Protein AF-A0A7G6SIZ0-F1 (afdb_monomer_lite)

pLDDT: mean 84.14, std 13.95, range [49.56, 96.75]

Structure (mmCIF, N/CA/C/O backbone):
data_AF-A0A7G6SIZ0-F1
#
_entry.id   AF-A0A7G6SIZ0-F1
#
loop_
_atom_site.group_PDB
_atom_site.id
_atom_site.type_symbol
_atom_site.label_atom_id
_atom_site.label_alt_id
_atom_site.label_comp_id
_atom_site.label_asym_id
_atom_site.label_entity_id
_atom_site.label_seq_id
_atom_site.pdbx_PDB_ins_code
_atom_site.Cartn_x
_atom_site.Cartn_y
_atom_site.Cartn_z
_atom_site.occupancy
_atom_site.B_iso_or_equiv
_atom_site.auth_seq_id
_atom_site.auth_comp_id
_atom_site.auth_asym_id
_atom_site.auth_atom_id
_atom_site.pdbx_PDB_model_num
ATOM 1 N N . MET A 1 1 ? 16.784 10.661 -5.153 1.00 83.38 1 MET A N 1
ATOM 2 C CA . MET A 1 1 ? 16.056 9.739 -4.259 1.00 83.38 1 MET A CA 1
ATOM 3 C C . MET A 1 1 ? 15.275 10.572 -3.262 1.00 83.38 1 MET A C 1
ATOM 5 O O . MET A 1 1 ? 15.841 11.542 -2.763 1.00 83.38 1 MET A O 1
ATOM 9 N N . ILE A 1 2 ? 13.994 10.270 -3.050 1.00 90.44 2 ILE A N 1
ATOM 10 C CA . ILE A 1 2 ? 13.087 11.085 -2.231 1.00 90.44 2 ILE A CA 1
ATOM 11 C C . ILE A 1 2 ? 12.443 10.176 -1.191 1.00 90.44 2 ILE A C 1
ATOM 13 O O . ILE A 1 2 ? 11.673 9.287 -1.529 1.00 90.44 2 ILE A O 1
ATOM 17 N N . GLY A 1 3 ? 12.738 10.433 0.082 1.00 92.06 3 GLY A N 1
ATOM 18 C CA . GLY A 1 3 ? 12.086 9.743 1.188 1.00 92.06 3 GLY A CA 1
ATOM 19 C C . GLY A 1 3 ? 10.747 10.389 1.537 1.00 92.06 3 GLY A C 1
ATOM 20 O O . GLY A 1 3 ? 10.685 11.597 1.760 1.00 92.06 3 GLY A O 1
ATOM 21 N N . MET A 1 4 ? 9.692 9.586 1.653 1.00 91.62 4 MET A N 1
ATOM 22 C CA . MET A 1 4 ? 8.365 10.012 2.091 1.00 91.62 4 MET A CA 1
ATOM 23 C C . MET A 1 4 ? 7.810 9.061 3.158 1.00 91.62 4 MET A C 1
ATOM 25 O O . MET A 1 4 ? 7.996 7.846 3.103 1.00 91.62 4 MET A O 1
ATOM 29 N N . ILE A 1 5 ? 7.114 9.624 4.148 1.00 91.06 5 ILE A N 1
ATOM 30 C CA . ILE A 1 5 ? 6.335 8.868 5.134 1.00 91.06 5 ILE A CA 1
ATOM 31 C C . ILE A 1 5 ? 4.914 9.413 5.110 1.00 91.06 5 ILE A C 1
ATOM 33 O O . ILE A 1 5 ? 4.693 10.587 5.401 1.00 91.06 5 ILE A O 1
ATOM 37 N N . VAL A 1 6 ? 3.952 8.550 4.803 1.00 89.56 6 VAL A N 1
ATOM 38 C CA . VAL A 1 6 ? 2.533 8.903 4.740 1.00 89.56 6 VAL A CA 1
ATOM 39 C C . VAL A 1 6 ? 1.808 8.225 5.888 1.00 89.56 6 VAL A C 1
ATOM 41 O O . VAL A 1 6 ? 1.905 7.012 6.037 1.00 89.56 6 VAL A O 1
ATOM 44 N N . ARG A 1 7 ? 1.071 8.991 6.697 1.00 89.88 7 ARG A N 1
ATOM 45 C CA . ARG A 1 7 ? 0.173 8.448 7.727 1.00 89.88 7 ARG A CA 1
ATOM 46 C C . ARG A 1 7 ? -1.220 8.261 7.137 1.00 89.88 7 ARG A C 1
ATOM 48 O O . ARG A 1 7 ? -1.789 9.204 6.598 1.00 89.88 7 ARG A O 1
ATOM 55 N N . LEU A 1 8 ? -1.759 7.059 7.272 1.00 88.31 8 LEU A N 1
ATOM 56 C CA . LEU A 1 8 ? -3.054 6.656 6.742 1.00 88.31 8 LEU A CA 1
ATOM 57 C C . LEU A 1 8 ? -3.993 6.319 7.898 1.00 88.31 8 LEU A C 1
ATOM 59 O O . LEU A 1 8 ? -3.694 5.439 8.708 1.00 88.31 8 LEU A O 1
ATOM 63 N N . ASN A 1 9 ? -5.137 6.998 7.945 1.00 87.75 9 ASN A N 1
ATOM 64 C CA . ASN A 1 9 ? -6.227 6.656 8.852 1.00 87.75 9 ASN A CA 1
ATOM 65 C C . ASN A 1 9 ? -7.079 5.572 8.190 1.00 87.75 9 ASN A C 1
ATOM 67 O O . ASN A 1 9 ? -7.737 5.824 7.178 1.00 87.75 9 ASN A O 1
ATOM 71 N N . VAL A 1 10 ? -7.051 4.364 8.745 1.00 87.38 10 VAL A N 1
ATOM 72 C CA . VAL A 1 10 ? -7.851 3.248 8.238 1.00 87.38 10 VAL A CA 1
ATOM 73 C C . VAL A 1 10 ? -9.241 3.324 8.863 1.00 87.38 10 VAL A C 1
ATOM 75 O O . VAL A 1 10 ? -9.391 3.672 10.028 1.00 87.38 10 VAL A O 1
ATOM 78 N N . LYS A 1 11 ? -10.289 3.028 8.094 1.00 88.00 11 LYS A N 1
ATOM 79 C CA . LYS A 1 11 ? -11.645 2.994 8.655 1.00 88.00 11 LYS A CA 1
ATOM 80 C C . LYS A 1 11 ? -11.760 1.872 9.690 1.00 88.00 11 LYS A C 1
ATOM 82 O O . LYS A 1 11 ? -11.182 0.796 9.519 1.00 88.00 11 LYS A O 1
ATOM 87 N N . GLU A 1 12 ? -12.544 2.106 10.735 1.00 85.75 12 GLU A N 1
ATOM 88 C CA . GLU A 1 12 ? -12.832 1.085 11.740 1.00 85.75 12 GLU A CA 1
ATOM 89 C C . GLU A 1 12 ? -13.407 -0.183 11.083 1.00 85.75 12 GLU A C 1
ATOM 91 O O . GLU A 1 12 ? -14.181 -0.114 10.126 1.00 85.75 12 GLU A O 1
ATOM 96 N N . GLY A 1 13 ? -12.956 -1.354 11.540 1.00 89.88 13 GLY A N 1
ATOM 97 C CA . GLY A 1 13 ? -13.342 -2.649 10.969 1.00 89.88 13 GLY A CA 1
ATOM 98 C C . GLY A 1 13 ? -12.770 -2.957 9.576 1.00 89.88 13 GLY A C 1
ATOM 99 O O . GLY A 1 13 ? -13.039 -4.032 9.046 1.00 89.88 13 GLY A O 1
ATOM 100 N N . LYS A 1 14 ? -11.971 -2.063 8.970 1.00 91.81 14 LYS A N 1
ATOM 101 C CA . LYS A 1 14 ? -11.419 -2.239 7.611 1.00 91.81 14 LYS A CA 1
ATOM 102 C C . LYS A 1 14 ? -9.937 -2.604 7.552 1.00 91.81 14 LYS A C 1
ATOM 104 O O . LYS A 1 14 ? -9.408 -2.747 6.454 1.00 91.81 14 LYS A O 1
ATOM 109 N N . SER A 1 15 ? -9.270 -2.820 8.687 1.00 89.00 15 SER A N 1
ATOM 110 C CA . SER A 1 15 ? -7.824 -3.096 8.725 1.00 89.00 15 SER A CA 1
ATOM 111 C C . SER A 1 15 ? -7.412 -4.308 7.884 1.00 89.00 15 SER A C 1
ATOM 113 O O . SER A 1 15 ? -6.491 -4.202 7.084 1.00 89.00 15 SER A O 1
ATOM 115 N N . ALA A 1 16 ? -8.128 -5.432 7.985 1.00 90.69 16 ALA A N 1
ATOM 116 C CA . ALA A 1 16 ? -7.792 -6.639 7.222 1.00 90.69 16 ALA A CA 1
ATOM 117 C C . ALA A 1 16 ? -7.957 -6.449 5.703 1.00 90.69 16 ALA A C 1
ATOM 119 O O . ALA A 1 16 ? -7.126 -6.901 4.917 1.00 90.69 16 ALA A O 1
ATOM 120 N N . GLU A 1 17 ? -9.018 -5.755 5.283 1.00 93.44 17 GL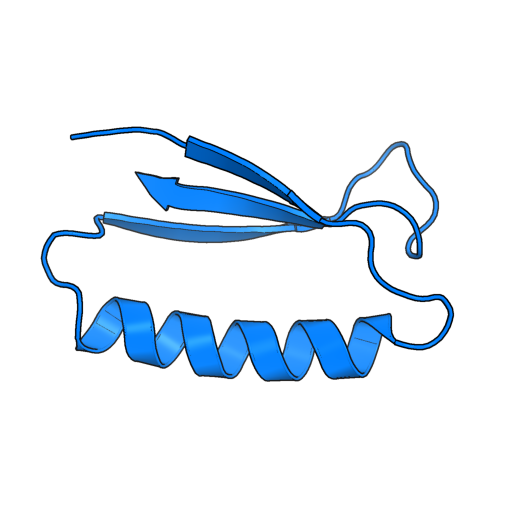U A N 1
ATOM 121 C CA . GLU A 1 17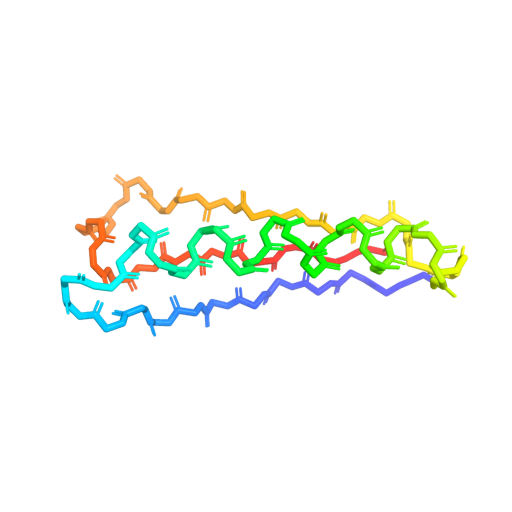 ? -9.255 -5.439 3.872 1.00 93.44 17 GLU A CA 1
ATOM 122 C C . GLU A 1 17 ? -8.190 -4.476 3.335 1.00 93.44 17 GLU A C 1
ATOM 124 O O . GLU A 1 17 ? -7.640 -4.709 2.260 1.00 93.44 17 GLU A O 1
ATOM 129 N N . PHE A 1 18 ? -7.863 -3.441 4.112 1.00 93.44 18 PHE A N 1
ATOM 130 C CA . PHE A 1 18 ? -6.817 -2.476 3.793 1.00 93.44 18 PHE A CA 1
ATOM 131 C C . PHE A 1 18 ? -5.452 -3.151 3.624 1.00 93.44 18 PHE A C 1
ATOM 133 O O . PHE A 1 18 ? -4.802 -2.951 2.603 1.00 93.44 18 PHE A O 1
ATOM 140 N N . GLU A 1 19 ? -5.041 -3.989 4.580 1.00 92.38 19 GLU A N 1
ATOM 141 C CA . GLU A 1 19 ? -3.760 -4.703 4.520 1.00 92.38 19 GLU A CA 1
ATOM 142 C C . GLU A 1 19 ? -3.685 -5.605 3.285 1.00 92.38 19 GLU A C 1
ATOM 144 O O . GLU A 1 19 ? -2.688 -5.577 2.566 1.00 92.38 19 GLU A O 1
ATOM 149 N N . ARG A 1 20 ? -4.765 -6.334 2.971 1.00 94.94 20 ARG A N 1
ATOM 150 C CA . ARG A 1 20 ? -4.830 -7.186 1.775 1.00 94.94 20 ARG A CA 1
ATOM 151 C C . ARG A 1 20 ? -4.636 -6.386 0.485 1.00 94.94 20 ARG A C 1
ATOM 153 O O . ARG A 1 20 ? -3.867 -6.803 -0.379 1.00 94.94 20 ARG A O 1
ATOM 160 N N . VAL A 1 21 ? -5.337 -5.259 0.346 1.00 95.50 21 VAL A N 1
ATOM 161 C CA . VAL A 1 21 ? -5.234 -4.398 -0.844 1.00 95.50 21 VAL A CA 1
ATOM 162 C C . VAL A 1 21 ? -3.843 -3.770 -0.937 1.00 95.50 21 VAL A C 1
ATOM 164 O O . VAL A 1 21 ? -3.234 -3.822 -2.003 1.00 95.50 21 VAL A O 1
ATOM 167 N N . PHE A 1 22 ? -3.297 -3.272 0.176 1.00 95.06 22 PHE A N 1
ATOM 168 C CA . PHE A 1 22 ? -1.963 -2.673 0.204 1.00 95.06 22 PHE A CA 1
ATOM 169 C C . PHE A 1 22 ? -0.874 -3.683 -0.176 1.00 95.06 22 PHE A C 1
ATOM 171 O O . PHE A 1 22 ? 0.049 -3.345 -0.908 1.00 95.06 22 PHE A O 1
ATOM 178 N N . THR A 1 23 ? -0.967 -4.941 0.272 1.00 94.12 23 THR A N 1
ATOM 179 C CA . THR A 1 23 ? -0.006 -5.987 -0.117 1.00 94.12 23 THR A CA 1
ATOM 180 C C . THR A 1 23 ? -0.025 -6.254 -1.623 1.00 94.12 23 THR A C 1
ATOM 182 O O . THR A 1 23 ? 1.038 -6.367 -2.233 1.00 94.12 23 THR A O 1
ATOM 185 N N . MET A 1 24 ? -1.212 -6.320 -2.233 1.00 94.88 24 MET A N 1
ATOM 186 C CA . MET A 1 24 ? -1.342 -6.481 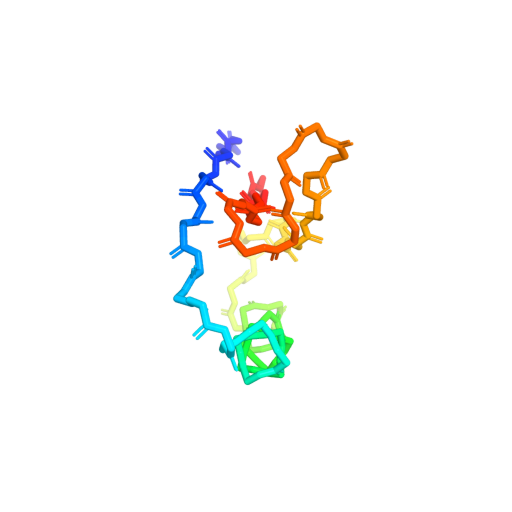-3.685 1.00 94.88 24 MET A CA 1
ATOM 187 C C . MET A 1 24 ? -0.741 -5.290 -4.443 1.00 94.88 24 MET A C 1
ATOM 189 O O . MET A 1 24 ? -0.011 -5.472 -5.417 1.00 94.88 24 MET A O 1
ATOM 193 N N . GLU A 1 25 ? -1.018 -4.070 -3.985 1.00 94.50 25 GLU A N 1
ATOM 194 C CA . GLU A 1 25 ? -0.488 -2.848 -4.592 1.00 94.50 25 GLU A CA 1
ATOM 195 C C . GLU A 1 25 ? 1.034 -2.758 -4.442 1.00 94.50 25 GLU A C 1
ATOM 197 O O . GLU A 1 25 ? 1.732 -2.508 -5.420 1.00 94.50 25 GLU A O 1
ATOM 202 N N . ALA A 1 26 ? 1.571 -3.064 -3.259 1.00 93.62 26 ALA A N 1
ATOM 203 C CA . ALA A 1 26 ? 3.007 -3.071 -2.999 1.00 93.62 26 ALA A CA 1
ATOM 204 C C . ALA A 1 26 ? 3.766 -4.022 -3.936 1.00 93.62 26 ALA A C 1
ATOM 206 O O . ALA A 1 26 ? 4.879 -3.711 -4.361 1.00 93.62 26 ALA A O 1
ATOM 207 N N . GLN A 1 27 ? 3.173 -5.167 -4.289 1.00 93.56 27 GLN A N 1
ATOM 208 C CA . GLN A 1 27 ? 3.748 -6.075 -5.281 1.00 93.56 27 GLN A CA 1
ATOM 209 C C . GLN A 1 27 ? 3.756 -5.453 -6.686 1.00 93.56 27 GLN A C 1
ATOM 211 O O . GLN A 1 27 ? 4.756 -5.563 -7.399 1.00 93.56 27 GLN A O 1
ATOM 216 N N . SER A 1 28 ? 2.670 -4.778 -7.071 1.00 94.38 28 SER A N 1
ATOM 217 C CA . SER A 1 28 ? 2.579 -4.065 -8.350 1.00 94.38 28 SER A CA 1
ATOM 218 C C . SER A 1 28 ? 3.613 -2.940 -8.442 1.00 94.38 28 SER A C 1
ATOM 220 O O . SER A 1 28 ? 4.367 -2.885 -9.411 1.00 94.38 28 SER A O 1
ATOM 222 N N . VAL A 1 29 ? 3.720 -2.105 -7.404 1.00 94.81 29 VAL A N 1
ATOM 223 C CA . VAL A 1 29 ? 4.700 -1.013 -7.308 1.00 94.81 29 VAL A CA 1
ATOM 224 C C . VAL A 1 29 ? 6.121 -1.548 -7.463 1.00 94.81 29 VAL A C 1
ATOM 226 O O . VAL A 1 29 ? 6.864 -1.083 -8.319 1.00 94.81 29 VAL A O 1
ATOM 229 N N . ARG A 1 30 ? 6.491 -2.599 -6.720 1.00 91.62 30 ARG A N 1
ATOM 230 C CA . ARG A 1 30 ? 7.838 -3.196 -6.806 1.00 91.62 30 ARG A CA 1
ATOM 231 C C . ARG A 1 30 ? 8.165 -3.773 -8.183 1.00 91.62 30 ARG A C 1
ATOM 233 O O . ARG A 1 30 ? 9.334 -3.841 -8.545 1.00 91.62 30 ARG A O 1
ATOM 240 N N . THR A 1 31 ? 7.152 -4.213 -8.924 1.00 95.25 31 THR A N 1
ATOM 241 C CA . THR A 1 31 ? 7.327 -4.793 -10.263 1.00 95.25 31 THR A CA 1
ATOM 242 C C . THR A 1 31 ? 7.432 -3.710 -11.335 1.00 95.25 31 THR A C 1
ATOM 244 O O . THR A 1 31 ? 8.210 -3.849 -12.275 1.00 95.25 31 THR A O 1
ATOM 247 N N . ASN A 1 32 ? 6.651 -2.637 -11.202 1.00 96.75 32 ASN A N 1
ATOM 248 C CA . ASN A 1 32 ? 6.414 -1.682 -12.283 1.00 96.75 32 ASN A CA 1
ATOM 249 C C . ASN A 1 32 ? 7.115 -0.329 -12.080 1.00 96.75 32 ASN A C 1
ATOM 251 O O . ASN A 1 32 ? 7.355 0.386 -13.050 1.00 96.75 32 ASN A O 1
ATOM 255 N N . GLU A 1 33 ? 7.478 0.031 -10.849 1.00 94.00 33 GLU A N 1
ATOM 256 C CA . GLU A 1 33 ? 8.098 1.314 -10.513 1.00 94.00 33 GLU A CA 1
ATOM 257 C C . GLU A 1 33 ? 9.570 1.126 -10.140 1.00 94.00 33 GLU A C 1
ATOM 259 O O . GLU A 1 33 ? 9.956 1.201 -8.979 1.00 94.00 33 GLU A O 1
ATOM 264 N N . LEU A 1 34 ? 10.431 0.914 -11.137 1.00 91.56 34 LEU A N 1
ATOM 265 C CA . LEU A 1 34 ? 11.865 0.653 -10.915 1.00 91.56 34 LEU A CA 1
ATOM 266 C C . LEU A 1 34 ? 12.613 1.789 -10.184 1.00 91.56 34 LEU A C 1
ATOM 268 O O . LEU A 1 34 ? 13.688 1.564 -9.632 1.00 91.56 34 LEU A O 1
ATOM 272 N N . GLY A 1 35 ? 12.060 3.007 -10.195 1.00 92.44 35 GLY A N 1
ATOM 273 C CA . GLY A 1 35 ? 12.580 4.158 -9.447 1.00 92.44 35 GLY A CA 1
ATOM 274 C C . GLY A 1 35 ? 12.111 4.233 -7.990 1.00 92.44 35 GLY A C 1
ATOM 275 O O . GLY A 1 35 ? 12.518 5.148 -7.278 1.00 92.44 35 GLY A O 1
ATOM 276 N N . ASN A 1 36 ? 11.247 3.313 -7.559 1.00 93.12 36 ASN A N 1
ATOM 277 C CA . ASN A 1 36 ? 10.750 3.208 -6.197 1.00 93.12 36 ASN A CA 1
ATOM 278 C C . ASN A 1 36 ? 11.591 2.169 -5.443 1.00 93.12 36 ASN A C 1
ATOM 280 O O . ASN A 1 36 ? 11.501 0.966 -5.694 1.00 93.12 36 ASN A O 1
ATOM 284 N N . HIS A 1 37 ? 12.463 2.633 -4.550 1.00 91.00 37 HIS A N 1
ATOM 285 C CA . HIS A 1 37 ? 13.456 1.783 -3.896 1.00 91.00 37 HIS A CA 1
ATOM 286 C C . HIS A 1 37 ? 12.948 1.186 -2.584 1.00 91.00 37 HIS A C 1
ATOM 288 O O . HIS A 1 37 ? 13.479 0.177 -2.113 1.00 91.00 37 HIS A O 1
ATOM 294 N N . LEU A 1 38 ? 11.910 1.775 -1.992 1.00 90.12 38 LEU A N 1
ATOM 295 C CA . LEU A 1 38 ? 11.239 1.230 -0.821 1.00 90.12 38 LEU A CA 1
ATOM 296 C C . LEU A 1 38 ? 9.745 1.508 -0.906 1.00 90.12 38 LEU A C 1
ATOM 298 O O . LEU A 1 38 ? 9.356 2.646 -1.084 1.00 90.12 38 LEU A O 1
ATOM 302 N N . TYR A 1 39 ? 8.909 0.496 -0.692 1.00 93.56 39 TYR A N 1
ATOM 303 C CA . TYR A 1 39 ? 7.467 0.666 -0.516 1.00 93.56 39 TYR A CA 1
ATOM 304 C C . TYR A 1 39 ? 6.981 -0.340 0.531 1.00 93.56 39 TYR A C 1
ATOM 306 O O . TYR A 1 39 ? 6.950 -1.552 0.276 1.00 93.56 39 TYR A O 1
ATOM 314 N N . GLU A 1 40 ? 6.698 0.141 1.744 1.00 91.94 40 GLU A N 1
ATOM 315 C CA . GLU A 1 40 ? 6.436 -0.717 2.906 1.00 91.94 40 GLU A CA 1
ATOM 316 C C . GLU A 1 40 ? 5.430 -0.110 3.891 1.00 91.94 40 GLU A C 1
ATOM 318 O O . GLU A 1 40 ? 5.405 1.104 4.109 1.00 91.94 40 GLU A O 1
ATOM 323 N N . LEU A 1 41 ? 4.609 -0.975 4.494 1.00 92.38 41 LEU A N 1
ATOM 324 C CA . LEU A 1 41 ? 3.572 -0.623 5.459 1.00 92.38 41 LEU A CA 1
ATOM 325 C C . LEU A 1 41 ? 4.032 -0.918 6.890 1.00 92.38 41 LEU A C 1
ATOM 327 O O . LEU A 1 41 ? 4.426 -2.039 7.202 1.00 92.38 41 LEU A O 1
ATOM 331 N N . PHE A 1 42 ? 3.884 0.053 7.787 1.00 89.25 42 PHE A N 1
ATOM 332 C CA . PHE A 1 42 ? 4.156 -0.107 9.215 1.00 89.25 42 PHE A CA 1
ATOM 333 C C . PHE A 1 42 ? 2.901 0.175 10.036 1.00 89.25 42 PHE A C 1
ATOM 335 O O . PHE A 1 42 ? 2.183 1.144 9.781 1.00 89.25 42 PHE A O 1
ATOM 342 N N . LYS A 1 43 ? 2.662 -0.641 11.066 1.00 84.56 43 LYS A N 1
ATOM 343 C CA . LYS A 1 43 ? 1.594 -0.411 12.046 1.00 84.56 43 LYS A CA 1
ATOM 344 C C . LYS A 1 43 ? 2.103 0.496 13.160 1.00 84.56 43 LYS A C 1
ATOM 346 O O . LYS A 1 43 ? 3.205 0.296 13.678 1.00 84.56 43 LYS A O 1
ATOM 351 N N . SER A 1 44 ? 1.297 1.478 13.548 1.00 82.94 44 SER A N 1
ATOM 352 C CA . SER A 1 44 ? 1.600 2.292 14.722 1.00 82.94 44 SER A CA 1
ATOM 353 C C . SER A 1 44 ? 1.541 1.461 16.002 1.00 82.94 44 SER A C 1
ATOM 355 O O . SER A 1 44 ? 0.695 0.585 16.152 1.00 82.94 44 SER A O 1
ATOM 357 N N . ARG A 1 45 ? 2.455 1.747 16.935 1.00 81.44 45 ARG A N 1
ATOM 358 C CA . ARG A 1 45 ? 2.528 1.095 18.257 1.00 81.44 45 ARG A CA 1
ATOM 359 C C . ARG A 1 45 ? 1.848 1.900 19.366 1.00 81.44 45 ARG A C 1
ATOM 361 O O . ARG A 1 45 ? 1.730 1.414 20.482 1.00 81.44 45 ARG A O 1
ATOM 368 N N . ILE A 1 46 ? 1.471 3.143 19.069 1.00 80.31 46 ILE A N 1
ATOM 369 C CA . ILE A 1 46 ? 0.993 4.133 20.050 1.00 80.31 46 ILE A CA 1
ATOM 370 C C . ILE A 1 46 ? -0.482 4.473 19.821 1.00 80.31 46 ILE A C 1
ATOM 372 O O . ILE A 1 46 ? -1.161 4.948 20.725 1.00 80.31 46 ILE A O 1
ATOM 376 N N . GLN A 1 47 ? -0.981 4.240 18.606 1.00 67.38 47 GLN A N 1
ATOM 377 C CA . GLN A 1 47 ? -2.385 4.408 18.259 1.00 67.38 47 GLN A CA 1
ATOM 378 C C . GLN A 1 47 ? -3.066 3.040 18.170 1.00 67.38 47 GLN A C 1
ATOM 380 O O . GLN A 1 47 ? -2.442 2.089 17.695 1.00 67.38 47 GLN A O 1
ATOM 385 N N . PRO A 1 48 ? -4.334 2.928 18.609 1.00 60.41 48 PRO A N 1
ATOM 386 C CA . PRO A 1 48 ? -5.086 1.689 18.477 1.00 60.41 48 PRO A CA 1
ATOM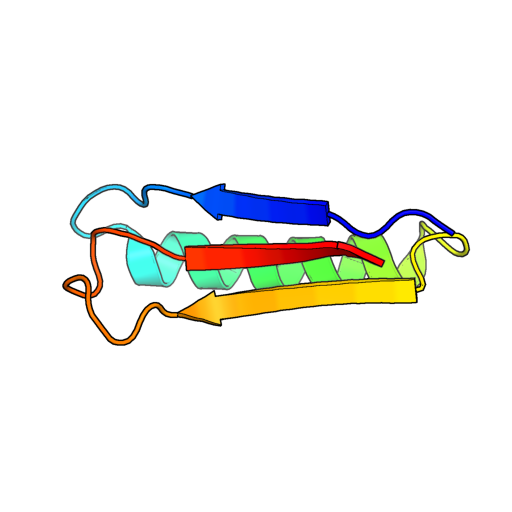 387 C C . PRO A 1 48 ? -5.134 1.255 17.001 1.00 60.41 48 PRO A C 1
ATOM 389 O O . PRO A 1 48 ? -5.087 2.113 16.118 1.00 60.41 48 PRO A O 1
ATOM 392 N N . PRO A 1 49 ? -5.239 -0.055 16.707 1.00 56.06 49 PRO A N 1
ATOM 393 C CA . PRO A 1 49 ? -5.066 -0.633 15.364 1.00 56.06 49 PRO A CA 1
ATOM 394 C C . PRO A 1 49 ? -6.008 -0.090 14.270 1.00 56.06 49 PRO A C 1
ATOM 396 O O . PRO A 1 49 ? -5.805 -0.376 13.091 1.00 56.06 49 PRO A O 1
ATOM 399 N N . ALA A 1 50 ? -7.006 0.716 14.639 1.00 51.53 50 ALA A N 1
ATOM 400 C CA . ALA A 1 50 ? -7.868 1.456 13.724 1.00 51.53 50 ALA A CA 1
ATOM 401 C C . ALA A 1 50 ? -7.301 2.825 13.276 1.00 51.53 50 ALA A C 1
ATOM 403 O O . ALA A 1 50 ? -7.859 3.425 12.371 1.00 51.53 50 ALA A O 1
ATOM 404 N N . ALA A 1 51 ? -6.225 3.356 13.873 1.00 49.56 51 ALA A N 1
ATOM 405 C CA . ALA A 1 51 ? -5.921 4.792 13.779 1.00 49.56 51 ALA A CA 1
ATOM 406 C C . ALA A 1 51 ? -4.608 5.189 13.083 1.00 49.56 51 ALA A C 1
ATOM 408 O O . ALA A 1 51 ? -4.461 6.365 12.770 1.00 49.56 51 ALA A O 1
ATOM 409 N N . SER A 1 52 ? -3.672 4.285 12.777 1.00 53.22 52 SER A N 1
ATOM 410 C CA . SER A 1 52 ? -2.620 4.629 11.805 1.00 53.22 52 SER A CA 1
ATOM 411 C C . SER A 1 52 ? -1.832 3.443 11.269 1.00 53.22 52 SER A C 1
ATOM 413 O O . SER A 1 52 ? -1.192 2.692 12.008 1.00 53.22 52 SER A O 1
ATOM 415 N N . CYS A 1 53 ? -1.795 3.355 9.943 1.00 56.12 53 CYS A N 1
ATOM 416 C CA . CYS A 1 53 ? -0.695 2.720 9.232 1.00 56.12 53 CYS A CA 1
ATOM 417 C C . CYS A 1 53 ? 0.171 3.809 8.602 1.00 56.12 53 CYS A C 1
ATOM 419 O O . CYS A 1 53 ? -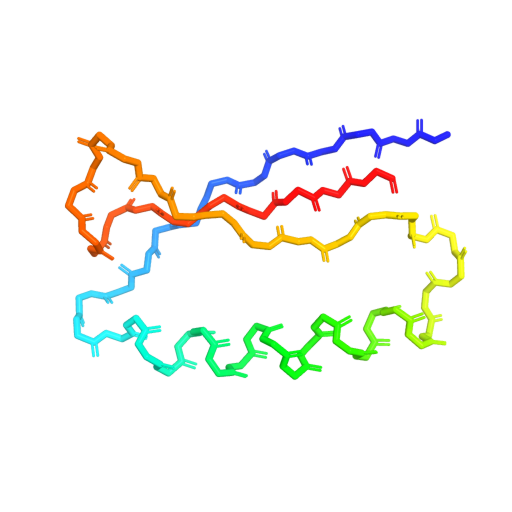0.352 4.800 8.097 1.00 56.12 53 CYS A O 1
ATOM 421 N N . SER A 1 54 ? 1.490 3.649 8.636 1.00 57.22 54 SER A N 1
ATOM 422 C CA . SER A 1 54 ? 2.396 4.521 7.895 1.00 57.22 54 SER A CA 1
ATOM 423 C C . SER A 1 54 ? 2.987 3.782 6.706 1.00 57.22 54 SER A C 1
ATOM 425 O O . SER A 1 54 ? 3.615 2.743 6.901 1.00 57.22 54 SER A O 1
ATOM 427 N N . ALA A 1 55 ? 2.809 4.321 5.503 1.00 61.41 55 ALA A N 1
ATOM 428 C CA . ALA A 1 55 ? 3.512 3.864 4.312 1.00 61.41 55 ALA A CA 1
ATOM 429 C C . ALA A 1 55 ? 4.839 4.626 4.197 1.00 61.41 55 ALA A C 1
ATOM 431 O O . ALA A 1 55 ? 4.863 5.854 4.337 1.00 61.41 55 ALA A O 1
ATOM 432 N N . ARG A 1 56 ? 5.943 3.908 3.985 1.00 65.75 56 ARG A N 1
ATOM 433 C CA . ARG A 1 56 ? 7.263 4.494 3.735 1.00 65.75 56 ARG A CA 1
ATOM 434 C C . ARG A 1 56 ? 7.642 4.291 2.281 1.00 65.75 56 ARG A C 1
ATOM 436 O O . ARG A 1 56 ? 7.565 3.165 1.790 1.00 65.75 56 ARG A O 1
ATOM 443 N N . THR A 1 57 ? 8.109 5.368 1.660 1.00 60.53 57 THR A N 1
ATOM 444 C CA . THR A 1 57 ? 8.651 5.367 0.303 1.00 60.53 57 THR A CA 1
ATOM 445 C C . THR A 1 57 ? 10.055 5.968 0.289 1.00 60.53 57 THR A C 1
ATOM 447 O O . THR A 1 57 ? 10.276 6.944 1.004 1.00 60.53 57 THR A O 1
ATOM 450 N N . ILE A 1 58 ? 11.018 5.381 -0.430 1.00 57.44 58 ILE A N 1
ATOM 451 C CA . ILE A 1 58 ? 12.386 5.922 -0.616 1.00 57.44 58 ILE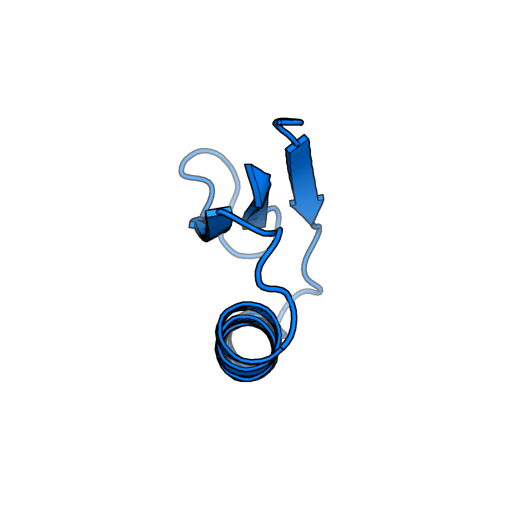 A CA 1
ATOM 452 C C . ILE A 1 58 ? 12.779 5.808 -2.086 1.00 57.44 58 ILE A C 1
ATOM 454 O O . ILE A 1 58 ? 12.461 4.751 -2.672 1.00 57.44 58 ILE A O 1
#

Sequence (58 aa):
MIGMIVRLNVKEGKSAEFERVFTMEAQSVRTNELGNHLYELFKSRIQPPAASCSARTI

Foldseek 3Di:
DDKDKDKDQAAPPCLVVVVVVLVVVLVVCVVPVVVWPDWDWDQDPPDDRRGTIMTITD

Secondary structure (DSSP, 8-state):
---EEEEE-PPTT-HHHHHHHHHHHHHHHHHH-TT---EEEEE-SSS-TTS-EEEEE-

Radius of gyration: 12.06 Å; chains: 1; bounding box: 29×18×32 Å